Protein AF-A0ABD1XKH4-F1 (afdb_monomer)

pLDDT: mean 70.16, std 17.13, range [32.09, 90.94]

Mean predicted aligned error: 18.14 Å

Radius of gyration: 30.81 Å; Cα contacts (8 Å, |Δi|>4): 41; chains: 1; bounding box: 82×36×64 Å

Solvent-accessible surface area (backbone atoms only — not comparable to full-atom values): 8794 Å² total; per-residue (Å²): 141,78,85,91,74,89,76,90,79,84,90,80,92,75,88,80,77,80,74,85,74,88,71,85,76,79,75,76,72,74,59,66,60,58,50,53,53,51,51,51,54,50,50,54,53,62,67,50,70,68,75,59,82,84,77,83,73,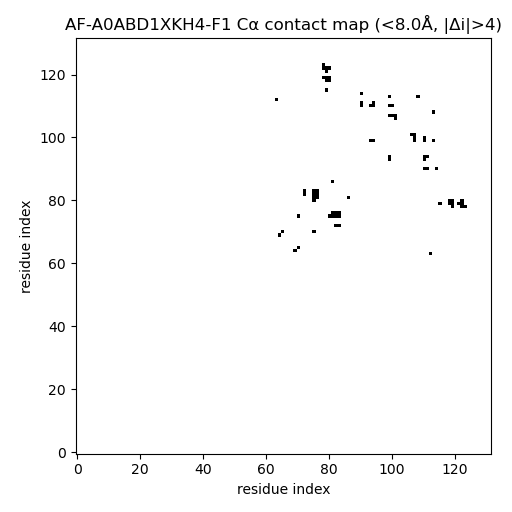78,80,73,65,61,62,55,55,52,59,73,75,67,58,52,67,69,58,41,28,67,47,44,69,41,51,64,71,57,51,52,54,51,45,71,71,48,69,82,41,65,92,60,54,58,97,54,98,68,70,64,66,58,51,71,55,53,52,51,53,53,33,34,49,60,55,68,49,83,67,83,72,76,83,127

Organism: NCBI:txid41844

Structure (mmCIF, N/CA/C/O backbone):
data_AF-A0ABD1XKH4-F1
#
_entry.id   AF-A0ABD1XKH4-F1
#
loop_
_atom_site.group_PDB
_atom_site.id
_atom_site.type_symbol
_atom_site.label_atom_id
_atom_site.label_alt_id
_atom_site.label_comp_id
_atom_site.label_asym_id
_atom_site.label_entity_id
_atom_site.label_seq_id
_atom_site.pdbx_PDB_ins_code
_atom_site.Cartn_x
_atom_site.Cartn_y
_atom_site.Cartn_z
_atom_site.occupancy
_atom_site.B_iso_or_equiv
_atom_site.auth_seq_id
_atom_site.auth_comp_id
_atom_site.auth_asym_id
_atom_site.auth_atom_id
_atom_site.pdbx_PDB_model_num
ATOM 1 N N . MET A 1 1 ? 45.376 -16.429 35.093 1.00 32.09 1 MET A N 1
ATOM 2 C CA . MET A 1 1 ? 46.434 -16.094 34.120 1.00 32.09 1 MET A CA 1
ATOM 3 C C . MET A 1 1 ? 45.770 -15.239 33.048 1.00 32.09 1 MET A C 1
ATOM 5 O O . MET A 1 1 ? 44.865 -15.768 32.426 1.00 32.09 1 MET A O 1
ATOM 9 N N . LEU A 1 2 ? 46.018 -13.951 32.821 1.00 33.59 2 LEU A N 1
ATOM 10 C CA . LEU A 1 2 ? 46.829 -12.866 33.406 1.00 33.59 2 LEU A CA 1
ATOM 11 C C . LEU A 1 2 ? 46.088 -11.578 32.963 1.00 33.59 2 LEU A C 1
ATOM 13 O O . LEU A 1 2 ? 45.639 -11.515 31.823 1.00 33.59 2 LEU A O 1
ATOM 17 N N . GLU A 1 3 ? 45.615 -10.740 33.883 1.00 32.72 3 GLU A N 1
ATOM 18 C CA . GLU A 1 3 ? 46.189 -9.424 34.231 1.00 32.72 3 GLU A CA 1
ATOM 19 C C . GLU A 1 3 ? 46.732 -8.587 33.058 1.00 32.72 3 GLU A C 1
ATOM 21 O O . GLU A 1 3 ? 47.757 -8.900 32.456 1.00 32.72 3 GLU A O 1
ATOM 26 N N . TRP A 1 4 ? 46.038 -7.477 32.789 1.00 33.16 4 TRP A N 1
ATOM 27 C CA . TRP A 1 4 ? 46.505 -6.365 31.968 1.00 33.16 4 TRP A CA 1
ATOM 28 C C . TRP A 1 4 ? 47.497 -5.532 32.774 1.00 33.16 4 TRP A C 1
ATOM 30 O O . TRP A 1 4 ? 47.092 -4.757 33.640 1.00 33.16 4 TRP A O 1
ATOM 40 N N . GLN A 1 5 ? 48.786 -5.673 32.481 1.00 42.25 5 GLN A N 1
ATOM 41 C CA . GLN A 1 5 ? 49.821 -4.851 33.090 1.00 42.25 5 GLN A CA 1
ATOM 42 C C . GLN A 1 5 ? 50.342 -3.829 32.079 1.00 42.25 5 GLN A C 1
ATOM 44 O O . GLN A 1 5 ? 50.871 -4.181 31.025 1.00 42.25 5 GLN A O 1
ATOM 49 N N . LEU A 1 6 ? 50.157 -2.554 32.432 1.00 46.53 6 LEU A N 1
ATOM 50 C CA . LEU A 1 6 ? 50.874 -1.407 31.884 1.00 46.53 6 LEU A CA 1
ATOM 51 C C . LEU A 1 6 ? 52.376 -1.702 31.80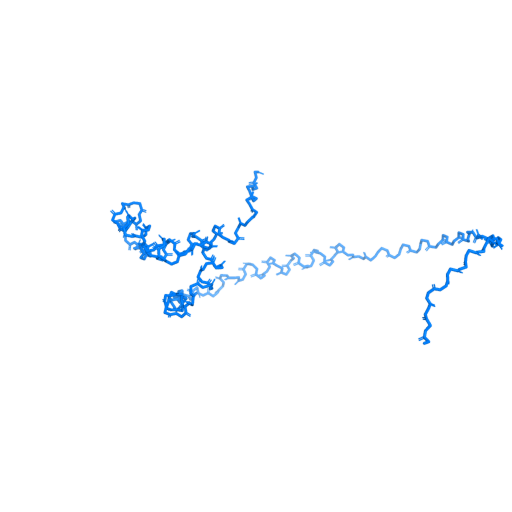3 1.00 46.53 6 LEU A C 1
ATOM 53 O O . LEU A 1 6 ? 52.969 -2.087 32.809 1.00 46.53 6 LEU A O 1
ATOM 57 N N . MET A 1 7 ? 52.991 -1.350 30.679 1.00 35.06 7 MET A N 1
ATOM 58 C CA . MET A 1 7 ? 54.350 -0.817 30.666 1.00 35.06 7 MET A CA 1
ATOM 59 C C . MET A 1 7 ? 54.443 0.262 29.589 1.00 35.06 7 MET A C 1
ATOM 61 O O . MET A 1 7 ? 54.476 -0.013 28.393 1.00 35.06 7 MET A O 1
ATOM 65 N N . ASP A 1 8 ? 54.437 1.502 30.069 1.00 47.75 8 ASP A N 1
ATOM 66 C CA . ASP A 1 8 ? 55.145 2.619 29.461 1.00 47.75 8 ASP A CA 1
ATOM 67 C C . ASP A 1 8 ? 56.619 2.223 29.292 1.00 47.75 8 ASP A C 1
ATOM 69 O O . ASP A 1 8 ? 57.221 1.695 30.231 1.00 47.75 8 ASP A O 1
ATOM 73 N N . ASN A 1 9 ? 57.179 2.428 28.101 1.00 39.22 9 ASN A N 1
ATOM 74 C CA . ASN A 1 9 ? 58.610 2.652 27.963 1.00 39.22 9 ASN A CA 1
ATOM 75 C C . ASN A 1 9 ? 58.933 3.339 26.635 1.00 39.22 9 ASN A C 1
ATOM 77 O O . ASN A 1 9 ? 58.731 2.809 25.543 1.00 39.22 9 ASN A O 1
ATOM 81 N N . SER A 1 10 ? 59.457 4.542 26.811 1.00 44.28 10 SER A N 1
ATOM 82 C CA . SER A 1 10 ? 60.024 5.447 25.829 1.00 44.28 10 SER A CA 1
ATOM 83 C C . SER A 1 10 ? 61.190 4.862 25.020 1.00 44.28 10 SER A C 1
ATOM 85 O O . SER A 1 10 ? 62.006 4.103 25.536 1.00 44.28 10 SER A O 1
ATOM 87 N N . ASP A 1 11 ? 61.297 5.415 23.809 1.00 41.78 11 ASP A N 1
ATOM 88 C CA . ASP A 1 11 ? 62.507 5.712 23.033 1.00 41.78 11 ASP A CA 1
ATOM 89 C C . ASP A 1 11 ? 63.213 4.582 22.263 1.00 41.78 11 ASP A C 1
ATOM 91 O O . ASP A 1 11 ? 63.741 3.634 22.839 1.00 41.78 11 ASP A O 1
ATOM 95 N N . SER A 1 12 ? 63.281 4.747 20.935 1.00 41.53 12 SER A N 1
ATOM 96 C CA . SER A 1 12 ? 64.468 4.497 20.097 1.00 41.53 12 SER A CA 1
ATOM 97 C C . SER A 1 12 ? 64.142 4.806 18.634 1.00 41.53 12 SER A C 1
ATOM 99 O O . SER A 1 12 ? 63.347 4.121 17.989 1.00 41.53 12 SER A O 1
ATOM 101 N N . GLY A 1 13 ? 64.758 5.865 18.112 1.00 48.59 13 GLY A N 1
ATOM 102 C CA . GLY A 1 13 ? 64.567 6.348 16.750 1.00 48.59 13 GLY A CA 1
ATOM 103 C C . GLY A 1 13 ? 64.861 5.315 15.658 1.00 48.59 13 GLY A C 1
ATOM 104 O O . GLY A 1 13 ? 65.896 4.653 15.651 1.00 48.59 13 GLY A O 1
ATOM 105 N N . ALA A 1 14 ? 63.974 5.267 14.667 1.00 41.44 14 ALA A N 1
ATOM 106 C CA . ALA A 1 14 ? 64.242 4.679 13.364 1.00 41.44 14 ALA A CA 1
ATOM 107 C C . ALA A 1 14 ? 63.986 5.750 12.298 1.00 41.44 14 ALA A C 1
ATOM 109 O O . ALA A 1 14 ? 62.858 6.185 12.077 1.00 41.44 14 ALA A O 1
ATOM 110 N N . SER A 1 15 ? 65.073 6.209 11.677 1.00 44.88 15 SER A N 1
ATOM 111 C CA . SER A 1 15 ? 65.072 7.126 10.540 1.00 44.88 15 SER A CA 1
ATOM 112 C C . SER A 1 15 ? 64.290 6.504 9.380 1.00 44.88 15 SER A C 1
ATOM 114 O O . SER A 1 15 ? 64.755 5.557 8.743 1.00 44.88 15 SER A O 1
ATOM 116 N N . LEU A 1 16 ? 63.083 7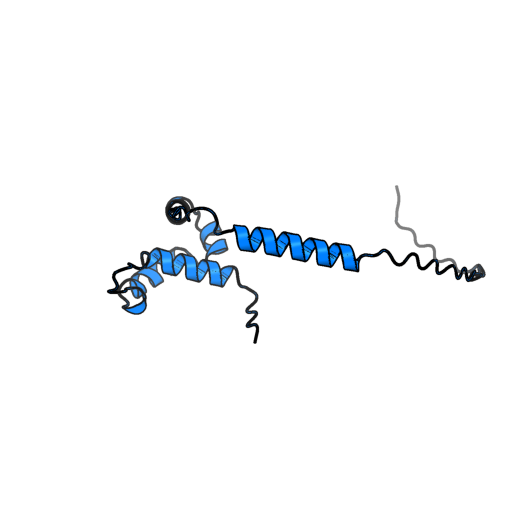.012 9.119 1.00 40.78 16 LEU A N 1
ATOM 117 C CA . LEU A 1 16 ? 62.306 6.647 7.939 1.00 40.78 16 LEU A CA 1
ATOM 118 C C . LEU A 1 16 ? 62.883 7.393 6.737 1.00 40.78 16 LEU A C 1
ATOM 120 O O . LEU A 1 16 ? 62.514 8.526 6.432 1.00 40.78 16 LEU A O 1
ATOM 124 N N . HIS A 1 17 ? 63.823 6.738 6.064 1.00 42.69 17 HIS A N 1
ATOM 125 C CA . HIS A 1 17 ? 64.302 7.146 4.754 1.00 42.69 17 HIS A CA 1
ATOM 126 C C . HIS A 1 17 ? 63.126 7.020 3.771 1.00 42.69 17 HIS A C 1
ATOM 128 O O . HIS A 1 17 ? 62.825 5.926 3.291 1.00 42.69 17 HIS A O 1
ATOM 134 N N . TYR A 1 18 ? 62.434 8.129 3.495 1.00 37.16 18 TYR A N 1
ATOM 135 C CA . TYR A 1 18 ? 61.480 8.197 2.391 1.00 37.16 18 TYR A CA 1
ATOM 136 C C . TYR A 1 18 ? 62.263 7.949 1.103 1.00 37.16 18 TYR A C 1
ATOM 138 O O . TYR A 1 18 ? 63.102 8.749 0.688 1.00 37.16 18 TYR A O 1
ATOM 146 N N . ARG A 1 19 ? 62.068 6.765 0.525 1.00 42.53 19 ARG A N 1
ATOM 147 C CA . ARG A 1 19 ? 62.609 6.411 -0.779 1.00 42.53 19 ARG A CA 1
ATOM 148 C C . ARG A 1 19 ? 61.548 6.799 -1.795 1.00 42.53 19 ARG A C 1
ATOM 150 O O . ARG A 1 19 ? 60.610 6.042 -2.032 1.00 42.53 19 ARG A O 1
ATOM 157 N N . ASP A 1 20 ? 61.705 7.990 -2.361 1.00 51.06 20 ASP A N 1
ATOM 158 C CA . ASP A 1 20 ? 60.981 8.399 -3.556 1.00 51.06 20 ASP A CA 1
ATOM 159 C C . ASP A 1 20 ? 61.268 7.380 -4.661 1.00 51.06 20 ASP A C 1
ATOM 161 O O . ASP A 1 20 ? 62.359 7.326 -5.229 1.00 51.06 20 ASP A O 1
ATOM 165 N N . THR A 1 21 ? 60.283 6.538 -4.953 1.00 51.12 21 THR A N 1
ATOM 166 C CA . THR A 1 21 ? 60.220 5.820 -6.223 1.00 51.12 21 THR A CA 1
ATOM 167 C C . THR A 1 21 ? 59.039 6.381 -6.983 1.00 51.12 21 THR A C 1
ATOM 169 O O . THR A 1 21 ? 57.947 5.829 -7.039 1.00 51.12 21 THR A O 1
ATOM 172 N N . ASN A 1 22 ? 59.301 7.549 -7.565 1.00 55.84 22 ASN A N 1
ATOM 173 C CA . ASN A 1 22 ? 58.613 8.000 -8.754 1.00 55.84 22 ASN A CA 1
ATOM 174 C C . ASN A 1 22 ? 58.814 6.941 -9.850 1.00 55.84 22 ASN A C 1
ATOM 176 O O . ASN A 1 22 ? 59.827 6.934 -10.543 1.00 55.84 22 ASN A O 1
ATOM 180 N N . SER A 1 23 ? 57.854 6.033 -9.978 1.00 53.69 23 SER A N 1
ATOM 181 C CA . SER A 1 23 ? 57.609 5.289 -11.208 1.00 53.69 23 SER A CA 1
ATOM 182 C C . SER A 1 23 ? 56.132 5.448 -11.520 1.00 53.69 23 SER A C 1
ATOM 184 O O . SER A 1 23 ? 55.329 4.541 -11.323 1.00 53.69 23 SER A O 1
ATOM 186 N N . SER A 1 24 ? 55.769 6.656 -11.955 1.00 52.38 24 SER A N 1
ATOM 187 C CA . SER A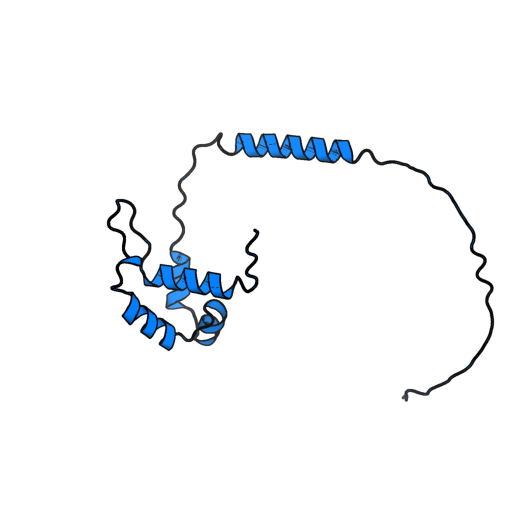 1 24 ? 54.515 6.900 -12.659 1.00 52.38 24 SER A CA 1
ATOM 188 C C . SER A 1 24 ? 54.608 6.210 -14.022 1.00 52.38 24 SER A C 1
ATOM 190 O O . SER A 1 24 ? 54.903 6.828 -15.041 1.00 52.38 24 SER A O 1
ATOM 192 N N . SER A 1 25 ? 54.410 4.894 -14.019 1.00 55.19 25 SER A N 1
ATOM 193 C CA . SER A 1 25 ? 54.010 4.166 -15.213 1.00 55.19 25 SER A CA 1
ATOM 194 C C . SER A 1 25 ? 52.550 4.526 -15.440 1.00 55.19 25 SER A C 1
ATOM 196 O O . SER A 1 25 ? 51.650 3.971 -14.813 1.00 55.19 25 SER A O 1
ATOM 198 N N . LYS A 1 26 ? 52.328 5.559 -16.253 1.00 55.28 26 LYS A N 1
ATOM 199 C CA . LYS A 1 26 ? 51.018 5.865 -16.815 1.00 55.28 26 LYS A CA 1
ATOM 200 C C . LYS A 1 26 ? 50.698 4.819 -17.874 1.00 55.28 26 LYS A C 1
ATOM 202 O O . LYS A 1 26 ? 50.804 5.087 -19.065 1.00 55.28 26 LYS A O 1
ATOM 207 N N . ASP A 1 27 ? 50.321 3.634 -17.421 1.00 56.25 27 ASP A N 1
ATOM 208 C CA . ASP A 1 27 ? 49.446 2.788 -18.214 1.00 56.25 27 ASP A CA 1
ATOM 209 C C . ASP A 1 27 ? 48.040 3.356 -17.985 1.00 56.25 27 ASP A C 1
ATOM 211 O O . ASP A 1 27 ? 47.310 2.934 -17.088 1.00 56.25 27 ASP A O 1
ATOM 215 N N . GLU A 1 28 ? 47.724 4.438 -18.704 1.00 57.88 28 GLU A N 1
ATOM 216 C CA . GLU A 1 28 ? 46.356 4.944 -18.805 1.00 57.88 28 GLU A CA 1
ATOM 217 C C . GLU A 1 28 ? 45.560 3.861 -19.533 1.00 57.88 28 GLU A C 1
ATOM 219 O O . GLU A 1 28 ? 45.607 3.728 -20.753 1.00 57.88 28 GLU A O 1
ATOM 224 N N . VAL A 1 29 ? 44.938 2.992 -18.734 1.00 58.72 29 VAL A N 1
ATOM 225 C CA . VAL A 1 29 ? 43.962 2.011 -19.191 1.00 58.72 29 VAL A CA 1
ATOM 226 C C . VAL A 1 29 ? 42.868 2.791 -19.906 1.00 58.72 29 VAL A C 1
ATOM 228 O O . VAL A 1 29 ? 42.343 3.764 -19.366 1.00 58.72 29 VAL A O 1
ATOM 231 N N . ASP A 1 30 ? 42.584 2.361 -21.125 1.00 60.03 30 ASP A N 1
ATOM 232 C CA . ASP A 1 30 ? 41.628 2.900 -22.087 1.00 60.03 30 ASP A CA 1
ATOM 233 C C . ASP A 1 30 ? 40.168 2.709 -21.613 1.00 60.03 30 ASP A C 1
ATOM 235 O O . ASP A 1 30 ? 39.337 2.120 -22.295 1.00 60.03 30 ASP A O 1
ATOM 239 N N . SER A 1 31 ? 39.870 3.148 -20.385 1.00 59.97 31 SER A N 1
ATOM 240 C CA . SER A 1 31 ? 38.581 2.975 -19.700 1.00 59.97 31 SER A CA 1
ATOM 241 C C . SER A 1 31 ? 37.452 3.801 -20.317 1.00 59.97 31 SER A C 1
ATOM 243 O O . SER A 1 31 ? 36.289 3.545 -20.013 1.00 59.97 31 SER A O 1
ATOM 245 N N . ASP A 1 32 ? 37.771 4.800 -21.145 1.00 62.38 32 ASP A N 1
ATOM 246 C CA . ASP A 1 32 ? 36.759 5.608 -21.835 1.00 62.38 32 ASP A CA 1
ATOM 247 C C . ASP A 1 32 ? 36.042 4.775 -22.914 1.00 62.38 32 ASP A C 1
ATOM 249 O O . ASP A 1 32 ? 34.819 4.850 -23.028 1.00 62.38 32 ASP A O 1
ATOM 253 N N . ASN A 1 33 ? 36.764 3.885 -23.609 1.00 67.69 33 ASN A N 1
ATOM 254 C CA . ASN A 1 33 ? 36.179 2.977 -24.602 1.00 67.69 33 ASN A CA 1
ATOM 255 C C . ASN A 1 33 ? 35.237 1.939 -23.964 1.00 67.69 33 ASN A C 1
ATOM 257 O O . ASN A 1 33 ? 34.180 1.648 -24.517 1.00 67.69 33 ASN A O 1
ATOM 261 N N . ASP A 1 34 ? 35.548 1.450 -22.758 1.00 75.88 34 ASP A N 1
ATOM 262 C CA . ASP A 1 34 ? 34.682 0.509 -22.027 1.00 75.88 34 ASP A CA 1
ATOM 263 C C . ASP A 1 34 ? 33.343 1.148 -21.597 1.00 75.88 34 ASP A C 1
ATOM 265 O O . ASP A 1 34 ? 32.311 0.473 -21.509 1.00 75.88 34 ASP A O 1
ATOM 269 N N . ILE A 1 35 ? 33.346 2.454 -21.303 1.00 78.62 35 ILE A N 1
ATOM 270 C CA . ILE A 1 35 ? 32.142 3.209 -20.921 1.00 78.62 35 ILE A CA 1
ATOM 271 C C . ILE A 1 35 ? 31.264 3.469 -22.146 1.00 78.62 35 ILE A C 1
ATOM 273 O O . ILE A 1 35 ? 30.042 3.309 -22.058 1.00 78.62 35 ILE A O 1
ATOM 277 N N . ASP A 1 36 ? 31.873 3.835 -23.272 1.00 82.88 36 ASP A N 1
ATOM 278 C CA . ASP A 1 36 ? 31.169 4.062 -24.533 1.00 82.88 36 ASP A CA 1
ATOM 279 C C . ASP A 1 36 ? 30.546 2.762 -25.067 1.00 82.88 36 ASP A C 1
ATOM 281 O O . ASP A 1 36 ? 29.357 2.743 -25.408 1.00 82.88 36 ASP A O 1
ATOM 285 N N . ASP A 1 37 ? 31.280 1.648 -25.005 1.00 85.62 37 ASP A N 1
ATOM 286 C CA . ASP A 1 37 ? 30.772 0.315 -25.347 1.00 85.62 37 ASP A CA 1
ATOM 287 C C . ASP A 1 37 ? 29.589 -0.087 -24.445 1.00 85.62 37 ASP A C 1
ATOM 289 O O . ASP A 1 37 ? 28.561 -0.596 -24.910 1.00 85.62 37 ASP A O 1
ATOM 293 N N . LEU A 1 38 ? 29.676 0.178 -23.135 1.00 88.44 38 LEU A N 1
ATOM 294 C CA . LEU A 1 38 ? 28.584 -0.091 -22.195 1.00 88.44 38 LEU A CA 1
ATOM 295 C C . LEU A 1 38 ? 27.337 0.756 -22.500 1.00 88.44 38 LEU A C 1
ATOM 297 O O . LEU A 1 38 ? 26.205 0.266 -22.385 1.00 88.44 38 LEU A O 1
ATOM 301 N N . PHE A 1 39 ? 27.529 2.016 -22.894 1.00 88.44 39 PHE A N 1
ATOM 302 C CA . PHE A 1 39 ? 26.443 2.917 -23.268 1.00 88.44 39 PHE A CA 1
ATOM 303 C C . PHE A 1 39 ? 25.753 2.456 -24.558 1.00 88.44 39 PHE A C 1
ATOM 305 O O . PHE A 1 39 ? 24.519 2.470 -24.640 1.00 88.44 39 PHE A O 1
ATOM 312 N N . GLU A 1 40 ? 26.526 1.975 -25.534 1.00 90.12 40 GLU A N 1
ATOM 313 C CA . GLU A 1 40 ? 26.015 1.404 -26.779 1.00 90.12 40 GLU A CA 1
ATOM 314 C C . GLU A 1 40 ? 25.165 0.150 -26.519 1.00 90.12 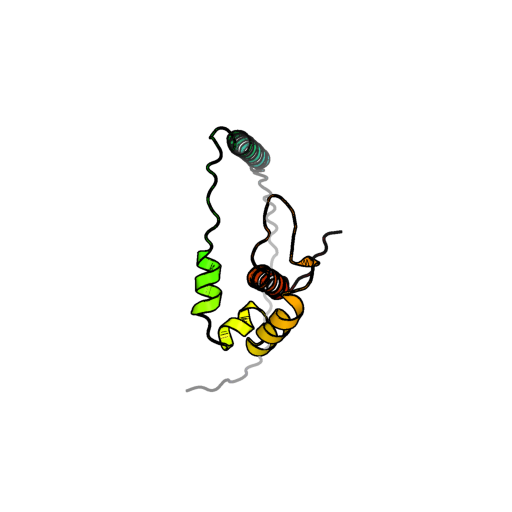40 GLU A C 1
ATOM 316 O O . GLU A 1 40 ? 24.017 0.067 -26.977 1.00 90.12 40 GLU A O 1
ATOM 321 N N . VAL A 1 41 ? 25.652 -0.789 -25.699 1.00 88.94 41 VAL A N 1
ATOM 322 C CA . VAL A 1 41 ? 24.879 -1.985 -25.321 1.00 88.94 41 VAL A CA 1
ATOM 323 C C . VAL A 1 41 ? 23.590 -1.601 -24.589 1.00 88.94 41 VAL A C 1
ATOM 325 O O . VAL A 1 41 ? 22.518 -2.147 -24.875 1.00 88.94 41 VAL A O 1
ATOM 328 N N . TRP A 1 42 ? 23.644 -0.633 -23.672 1.00 87.31 42 TRP A N 1
ATOM 329 C CA . TRP A 1 42 ? 22.456 -0.170 -22.955 1.00 87.31 42 TRP A CA 1
ATOM 330 C C . TRP A 1 42 ? 21.419 0.471 -23.886 1.00 87.31 42 TRP A C 1
ATOM 332 O O . TRP A 1 42 ? 20.215 0.225 -23.729 1.00 87.31 42 TRP A O 1
ATOM 342 N N . ALA A 1 43 ? 21.865 1.254 -24.870 1.00 87.62 43 ALA A N 1
ATOM 343 C CA . ALA A 1 43 ? 21.002 1.857 -25.880 1.00 87.62 43 ALA A CA 1
ATOM 344 C C . ALA A 1 43 ? 20.323 0.787 -26.749 1.00 87.62 43 ALA A C 1
ATOM 346 O O . ALA A 1 43 ? 19.109 0.852 -26.967 1.00 87.62 43 ALA A O 1
ATOM 347 N N . MET A 1 44 ? 21.060 -0.248 -27.166 1.00 87.19 44 MET A N 1
ATOM 348 C CA . MET A 1 44 ? 20.506 -1.380 -27.917 1.00 87.19 44 MET A CA 1
ATOM 349 C C . MET A 1 44 ? 19.462 -2.165 -27.107 1.00 87.19 44 MET A C 1
ATOM 351 O O . MET A 1 44 ? 18.374 -2.465 -27.609 1.00 87.19 44 MET A O 1
ATOM 355 N N . VAL A 1 45 ? 19.737 -2.462 -25.833 1.00 85.38 45 VAL A N 1
ATOM 356 C CA . VAL A 1 45 ? 18.797 -3.168 -24.940 1.00 85.38 45 VAL A CA 1
ATOM 357 C C . VAL A 1 45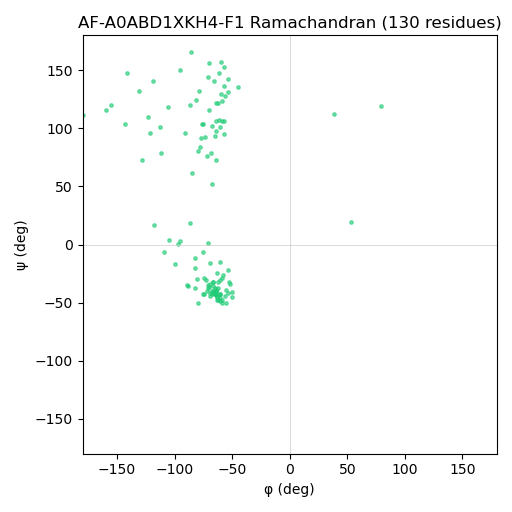 ? 17.559 -2.313 -24.650 1.00 85.38 45 VAL A C 1
ATOM 359 O O . VAL A 1 45 ? 16.427 -2.798 -24.629 1.00 85.38 45 VAL A O 1
ATOM 362 N N . SER A 1 46 ? 17.743 -1.010 -24.452 1.00 82.56 46 SER A N 1
ATOM 363 C CA . SER A 1 46 ? 16.637 -0.090 -24.181 1.00 82.56 46 SER A CA 1
ATOM 364 C C . SER A 1 46 ? 15.756 0.138 -25.412 1.00 82.56 46 SER A C 1
ATOM 366 O O . SER A 1 46 ? 14.538 0.235 -25.260 1.00 82.56 46 SER A O 1
ATOM 368 N N . GLY A 1 47 ? 16.335 0.147 -26.617 1.00 82.25 47 GLY A N 1
ATOM 369 C CA . GLY A 1 47 ? 15.600 0.208 -27.884 1.00 82.25 47 GLY A CA 1
ATOM 370 C C . GLY A 1 47 ? 14.879 -1.095 -28.241 1.00 82.25 47 GLY A C 1
ATOM 371 O O . GLY A 1 47 ? 13.799 -1.061 -28.826 1.00 82.25 47 GLY A O 1
ATOM 372 N N . SER A 1 48 ? 15.423 -2.245 -27.831 1.00 79.81 48 SER A N 1
ATOM 373 C CA . SER A 1 48 ? 14.801 -3.561 -28.043 1.00 79.81 48 SER A CA 1
ATOM 374 C C . SER A 1 48 ? 13.729 -3.925 -27.005 1.00 79.81 48 SER A C 1
ATOM 376 O O . SER A 1 48 ? 12.933 -4.832 -27.236 1.00 79.81 48 SER A O 1
ATOM 378 N N . ARG A 1 49 ? 13.620 -3.162 -25.907 1.00 67.25 49 ARG A N 1
ATOM 379 C CA . ARG A 1 49 ? 12.631 -3.339 -24.821 1.00 67.25 49 ARG A CA 1
ATOM 380 C C . ARG A 1 49 ? 11.169 -3.390 -25.288 1.00 67.25 49 ARG A C 1
ATOM 382 O O . ARG A 1 49 ? 10.317 -3.889 -24.559 1.00 67.25 49 ARG A O 1
ATOM 389 N N . TYR A 1 50 ? 10.868 -2.846 -26.466 1.00 71.31 50 TYR A N 1
ATOM 390 C CA . TYR A 1 50 ? 9.515 -2.794 -27.029 1.00 71.31 50 TYR A CA 1
ATOM 391 C C . TYR A 1 50 ? 9.369 -3.555 -28.354 1.00 71.31 50 TYR A C 1
ATOM 393 O O . TYR A 1 50 ? 8.413 -3.312 -29.084 1.00 71.31 50 TYR A O 1
ATOM 401 N N . VAL A 1 51 ? 10.312 -4.446 -28.681 1.00 79.50 51 VAL A N 1
ATOM 402 C CA . VAL A 1 51 ? 10.247 -5.286 -29.894 1.00 79.50 51 VAL A CA 1
ATOM 403 C C . VAL A 1 51 ? 9.221 -6.413 -29.743 1.00 79.50 51 VAL A C 1
ATOM 405 O O . VAL A 1 51 ? 8.608 -6.818 -30.727 1.00 79.50 51 VAL A O 1
ATOM 408 N N . GLU A 1 52 ? 8.982 -6.875 -28.516 1.00 77.81 52 GLU A N 1
ATOM 409 C CA . GLU A 1 52 ? 7.921 -7.834 -28.199 1.00 77.81 52 GLU A CA 1
ATOM 410 C C . GLU A 1 52 ? 6.643 -7.129 -27.720 1.00 77.81 52 GLU A C 1
ATOM 412 O O . GLU A 1 52 ? 6.683 -6.058 -27.103 1.00 77.81 52 GLU A O 1
ATOM 417 N N . GLU A 1 53 ? 5.488 -7.747 -27.992 1.00 77.31 53 GLU A N 1
ATOM 418 C CA . GLU A 1 53 ? 4.200 -7.274 -27.489 1.00 77.31 53 GLU A CA 1
ATOM 419 C C . GLU A 1 53 ? 4.216 -7.259 -25.956 1.00 77.31 53 GLU A C 1
ATOM 421 O O . GLU A 1 53 ? 4.558 -8.246 -25.300 1.00 77.31 53 GLU A O 1
ATOM 426 N N . ARG A 1 54 ? 3.827 -6.125 -25.361 1.00 71.19 54 ARG A N 1
ATOM 427 C CA . ARG A 1 54 ? 3.719 -6.023 -23.907 1.00 71.19 54 ARG A CA 1
ATOM 428 C C . ARG A 1 54 ? 2.634 -6.973 -23.412 1.00 71.19 54 ARG A C 1
ATOM 430 O O . ARG A 1 54 ? 1.445 -6.679 -23.522 1.00 71.19 54 ARG A O 1
ATOM 437 N N . VAL A 1 55 ? 3.047 -8.066 -22.784 1.00 75.31 55 VAL A N 1
ATOM 438 C CA . VAL A 1 55 ? 2.129 -8.930 -22.047 1.00 75.31 55 VAL A CA 1
ATOM 439 C C . VAL A 1 55 ? 1.676 -8.177 -20.801 1.00 75.31 55 VAL A C 1
ATOM 441 O O . VAL A 1 55 ? 2.471 -7.844 -19.919 1.00 75.31 55 VAL A O 1
ATOM 444 N N . TRP A 1 56 ? 0.381 -7.883 -20.726 1.00 66.06 56 TRP A N 1
ATOM 445 C CA . TRP A 1 56 ? -0.217 -7.305 -19.531 1.00 66.06 56 TRP A CA 1
ATOM 446 C C . TRP A 1 56 ? -0.184 -8.337 -18.409 1.00 66.06 56 TRP A C 1
ATOM 448 O O . TRP A 1 56 ? -0.998 -9.258 -18.367 1.00 66.06 56 TRP A O 1
ATOM 458 N N . PHE A 1 57 ? 0.758 -8.184 -17.484 1.00 66.06 57 PHE A N 1
ATOM 459 C CA . PHE A 1 57 ? 0.756 -8.977 -16.266 1.00 66.06 57 PHE A CA 1
ATOM 460 C C . PHE A 1 57 ? -0.217 -8.353 -15.265 1.00 66.06 57 PHE A C 1
ATOM 462 O O . PHE A 1 57 ? -0.102 -7.174 -14.915 1.00 66.06 57 PHE A O 1
ATOM 469 N N . GLN A 1 58 ? -1.182 -9.141 -14.794 1.00 61.28 58 GLN A N 1
ATOM 470 C CA . GLN A 1 58 ? -2.043 -8.721 -13.694 1.00 61.28 58 GLN A CA 1
ATOM 471 C C . GLN A 1 58 ? -1.171 -8.554 -12.450 1.00 61.28 58 GLN A C 1
ATOM 473 O O . GLN A 1 58 ? -0.497 -9.493 -12.027 1.00 61.28 58 GLN A O 1
ATOM 478 N N . ARG A 1 59 ? -1.153 -7.356 -11.856 1.00 64.31 59 ARG A N 1
ATOM 479 C CA . ARG A 1 59 ? -0.477 -7.178 -10.567 1.00 64.31 59 ARG A CA 1
ATOM 480 C C . ARG A 1 59 ? -1.177 -8.062 -9.542 1.00 64.31 59 ARG A C 1
ATOM 482 O O . ARG A 1 59 ? -2.376 -7.919 -9.325 1.00 64.31 59 ARG A O 1
ATOM 489 N N . SER A 1 60 ? -0.428 -8.975 -8.928 1.00 69.88 60 SER A N 1
ATOM 490 C CA . SER A 1 60 ? -0.972 -9.919 -7.957 1.00 69.88 60 SER A CA 1
ATOM 491 C C . SER A 1 60 ? -1.611 -9.175 -6.784 1.00 69.88 60 SER A C 1
ATOM 493 O O . SER A 1 60 ? -0.938 -8.412 -6.087 1.00 69.88 60 SER A O 1
ATOM 495 N N . THR A 1 61 ? -2.886 -9.446 -6.521 1.00 67.88 61 THR A N 1
ATOM 496 C CA . THR A 1 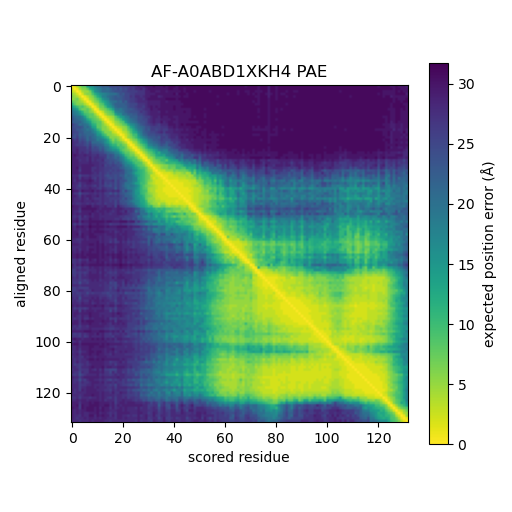61 ? -3.581 -9.008 -5.303 1.00 67.88 61 THR A CA 1
ATOM 497 C C . THR A 1 61 ? -3.190 -9.834 -4.079 1.00 67.88 61 THR A C 1
ATOM 499 O O . THR A 1 61 ? -3.554 -9.460 -2.967 1.00 67.88 61 THR A O 1
ATOM 502 N N . GLU A 1 62 ? -2.405 -10.906 -4.256 1.00 68.31 62 GLU A N 1
ATOM 503 C CA . GLU A 1 62 ? -1.915 -11.775 -3.175 1.00 68.31 62 GLU A CA 1
ATOM 504 C C . GLU A 1 62 ? -1.236 -11.007 -2.040 1.00 68.31 62 GLU A C 1
ATOM 506 O O . GLU A 1 62 ? -1.338 -11.396 -0.878 1.00 68.31 62 GLU A O 1
ATOM 511 N N . PHE A 1 63 ? -0.553 -9.902 -2.358 1.00 68.88 63 PHE A N 1
ATOM 512 C CA . PHE A 1 63 ? 0.035 -9.037 -1.341 1.00 68.88 63 PHE A CA 1
ATOM 513 C C . PHE A 1 63 ? -1.015 -8.613 -0.306 1.00 68.88 63 PHE A C 1
ATOM 515 O O . PHE A 1 63 ? -0.743 -8.671 0.886 1.00 68.88 63 PHE A O 1
ATOM 522 N N . MET A 1 64 ? -2.231 -8.274 -0.741 1.00 66.00 64 MET A N 1
ATOM 523 C CA . MET A 1 64 ? -3.318 -7.848 0.142 1.00 66.00 64 MET A CA 1
ATOM 524 C C . MET A 1 64 ? -3.808 -8.989 1.028 1.00 66.00 64 MET A C 1
ATOM 526 O O . MET A 1 64 ? -4.013 -8.790 2.221 1.00 66.00 64 MET A O 1
ATOM 530 N N . GLU A 1 65 ? -3.957 -10.191 0.475 1.00 64.25 65 GLU A N 1
ATOM 531 C CA . GLU A 1 65 ? -4.359 -11.372 1.247 1.00 64.25 65 GLU A CA 1
ATOM 532 C C . GLU A 1 65 ? -3.326 -11.689 2.331 1.00 64.25 65 GLU A C 1
ATOM 534 O O . GLU A 1 65 ? -3.676 -11.890 3.495 1.00 64.25 65 GLU A O 1
ATOM 539 N N . ARG A 1 66 ? -2.036 -11.620 1.985 1.00 62.84 66 ARG A N 1
ATOM 540 C CA . ARG A 1 66 ? -0.942 -11.780 2.951 1.00 62.84 66 ARG A CA 1
ATOM 541 C C . ARG A 1 66 ? -0.928 -10.662 3.995 1.00 62.84 66 ARG A C 1
ATOM 543 O O . ARG A 1 66 ? -0.675 -10.943 5.164 1.00 62.84 66 ARG A O 1
ATOM 550 N N . PHE A 1 67 ? -1.239 -9.429 3.597 1.00 65.06 67 PHE A N 1
ATOM 551 C CA . PHE A 1 67 ? -1.262 -8.264 4.480 1.00 65.06 67 PHE A CA 1
ATOM 552 C C . PHE A 1 67 ? -2.408 -8.316 5.501 1.00 65.06 67 PHE A C 1
ATOM 554 O O . PHE A 1 67 ? -2.203 -8.044 6.684 1.00 65.06 67 PHE A O 1
ATOM 561 N N . PHE A 1 68 ? -3.619 -8.683 5.065 1.00 63.91 68 PHE A N 1
ATOM 562 C CA . PHE A 1 68 ? -4.812 -8.679 5.917 1.00 63.91 68 PHE A CA 1
ATOM 563 C C . PHE A 1 68 ? -4.941 -9.919 6.798 1.00 63.91 68 PHE A C 1
ATOM 565 O O . PHE A 1 68 ? -5.388 -9.797 7.942 1.00 63.91 68 PHE A O 1
ATOM 572 N N . ILE A 1 69 ? -4.564 -11.093 6.286 1.00 59.81 69 ILE A N 1
ATOM 573 C CA . ILE A 1 69 ? -4.825 -12.369 6.964 1.00 59.81 69 ILE A CA 1
ATOM 574 C C . ILE A 1 69 ? -3.691 -12.744 7.929 1.00 59.81 69 ILE A C 1
ATOM 576 O O . ILE A 1 69 ? -3.970 -13.274 9.001 1.00 59.81 69 ILE A O 1
ATOM 580 N N . ASN A 1 70 ? -2.427 -12.438 7.606 1.00 62.34 70 ASN A N 1
ATOM 581 C CA . ASN A 1 70 ? -1.289 -13.102 8.262 1.00 62.34 70 ASN A CA 1
ATOM 582 C C . ASN A 1 70 ? -0.465 -12.247 9.237 1.00 62.34 70 ASN A C 1
ATOM 584 O O . ASN A 1 70 ? 0.427 -12.783 9.893 1.00 62.34 70 ASN A O 1
ATOM 588 N N . TYR A 1 71 ? -0.713 -10.942 9.363 1.00 63.50 71 TYR A N 1
ATOM 589 C CA . TYR A 1 71 ? 0.135 -10.096 10.207 1.00 63.50 71 TYR A CA 1
ATOM 590 C C . TYR A 1 71 ? -0.315 -10.076 11.680 1.00 63.50 71 TYR A C 1
ATOM 592 O O . TYR A 1 71 ? -1.420 -9.634 12.010 1.00 63.50 71 TYR A O 1
ATOM 600 N N . LEU A 1 72 ? 0.586 -10.518 12.567 1.00 62.44 72 LEU A N 1
ATOM 601 C CA . LEU A 1 72 ? 0.552 -10.233 14.006 1.00 62.44 72 LEU A CA 1
ATOM 602 C C . LEU A 1 72 ? 0.655 -8.713 14.231 1.00 62.44 72 LEU A C 1
ATOM 604 O O . LEU A 1 72 ? 1.337 -8.017 13.476 1.00 62.44 72 LEU A O 1
ATOM 608 N N . ASP A 1 73 ? 0.019 -8.196 15.287 1.00 70.38 73 ASP A N 1
ATOM 609 C CA . ASP A 1 73 ? -0.018 -6.753 15.597 1.00 70.38 73 ASP A CA 1
ATOM 610 C C . ASP A 1 73 ? 1.383 -6.109 15.653 1.00 70.38 73 ASP A C 1
ATOM 612 O O . ASP A 1 73 ? 1.556 -4.955 15.257 1.00 70.38 73 ASP A O 1
ATOM 616 N N . SER A 1 74 ? 2.400 -6.865 16.083 1.00 71.88 74 SER A N 1
ATOM 617 C CA . SER A 1 74 ? 3.800 -6.425 16.115 1.00 71.88 74 SER A CA 1
ATOM 618 C C . SER A 1 74 ? 4.353 -6.127 14.722 1.00 71.88 74 SER A C 1
ATOM 620 O O . SER A 1 74 ? 4.935 -5.068 14.491 1.00 71.88 74 SER A O 1
ATOM 622 N N . SER A 1 75 ? 4.136 -7.035 13.776 1.00 74.69 75 SER A N 1
ATOM 623 C CA . SER A 1 75 ? 4.583 -6.883 12.399 1.00 74.69 75 SER A CA 1
ATOM 624 C C . SER A 1 75 ? 3.782 -5.779 11.693 1.00 74.69 75 SER A C 1
ATOM 626 O O . SER A 1 75 ? 4.333 -5.037 10.884 1.00 74.69 75 SER A O 1
ATOM 628 N N . PHE A 1 76 ? 2.496 -5.609 12.033 1.00 79.50 76 PHE A N 1
ATOM 629 C CA . PHE A 1 76 ? 1.636 -4.585 11.423 1.00 79.50 76 PHE A CA 1
ATOM 630 C C . PHE A 1 76 ? 2.141 -3.185 11.781 1.00 79.50 76 PHE A C 1
ATOM 632 O O . PHE A 1 76 ? 2.258 -2.310 10.923 1.00 79.50 76 PHE A O 1
ATOM 639 N N . ARG A 1 77 ? 2.539 -3.007 13.045 1.00 83.12 77 ARG A N 1
ATOM 640 C CA . ARG A 1 77 ? 3.167 -1.779 13.528 1.00 83.12 77 ARG A CA 1
ATOM 641 C C . ARG A 1 77 ? 4.547 -1.540 12.917 1.00 83.12 77 ARG A C 1
ATOM 643 O O . ARG A 1 77 ? 4.920 -0.389 12.736 1.00 83.12 77 ARG A O 1
ATOM 650 N N . GLN A 1 78 ? 5.310 -2.583 12.597 1.00 80.50 78 GLN A N 1
ATOM 651 C CA . GLN A 1 78 ? 6.607 -2.416 11.937 1.00 80.50 78 GLN A CA 1
ATOM 652 C C . GLN A 1 78 ? 6.454 -1.868 10.514 1.00 80.50 78 GLN A C 1
ATOM 654 O O . GLN A 1 78 ? 7.206 -0.980 10.130 1.00 80.50 78 GLN A O 1
ATOM 659 N N . VAL A 1 79 ? 5.465 -2.366 9.771 1.00 77.19 79 VAL A N 1
ATOM 660 C CA . VAL A 1 79 ? 5.243 -1.999 8.366 1.00 77.19 79 VAL A CA 1
ATOM 661 C C . VAL A 1 79 ? 4.521 -0.656 8.239 1.00 77.19 79 VAL A C 1
ATOM 663 O O . VAL A 1 79 ? 4.992 0.244 7.559 1.00 77.19 79 VAL A O 1
ATOM 666 N N . LEU A 1 80 ? 3.405 -0.473 8.949 1.00 80.69 80 LEU A N 1
ATOM 667 C CA . LEU A 1 80 ? 2.567 0.728 8.809 1.00 80.69 80 LEU A CA 1
ATOM 668 C C . LEU A 1 80 ? 2.844 1.805 9.855 1.00 80.69 80 LEU A C 1
ATOM 670 O O . LEU A 1 80 ? 2.146 2.818 9.886 1.00 80.69 80 LEU A O 1
ATOM 674 N N . ARG A 1 81 ? 3.793 1.560 10.769 1.00 83.81 81 ARG A N 1
ATOM 675 C CA . ARG A 1 81 ? 4.130 2.447 11.899 1.00 83.81 81 ARG A CA 1
ATOM 676 C C . ARG A 1 81 ? 2.926 2.826 12.775 1.00 83.81 81 ARG A C 1
ATOM 678 O O . ARG A 1 81 ? 2.984 3.780 13.544 1.00 83.81 81 ARG A O 1
ATOM 685 N N . MET A 1 82 ? 1.844 2.048 12.705 1.00 84.06 82 MET A N 1
ATOM 686 C CA . MET A 1 82 ? 0.579 2.300 13.392 1.00 84.06 82 MET A CA 1
ATOM 687 C C . MET A 1 82 ? -0.027 0.994 13.910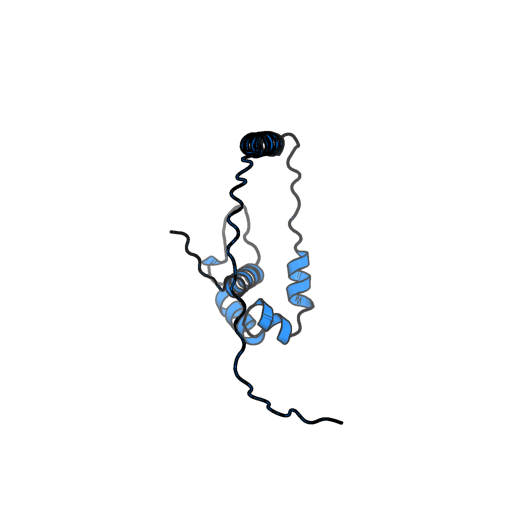 1.00 84.06 82 MET A C 1
ATOM 689 O O . MET A 1 82 ? 0.099 -0.052 13.283 1.00 84.06 82 MET A O 1
ATOM 693 N N . ASP A 1 83 ? -0.729 1.064 15.041 1.00 86.94 83 ASP A N 1
ATOM 694 C CA . ASP A 1 83 ? -1.467 -0.075 15.586 1.00 86.94 83 ASP A CA 1
ATOM 695 C C . ASP A 1 83 ? -2.704 -0.414 14.741 1.00 86.94 83 ASP A C 1
ATOM 697 O O . ASP A 1 83 ? -3.438 0.471 14.285 1.00 86.94 83 ASP A O 1
ATOM 701 N N . LYS A 1 84 ? -3.018 -1.709 14.628 1.00 84.25 84 LYS A N 1
ATOM 702 C CA . LYS A 1 84 ? -4.162 -2.222 13.854 1.00 84.25 84 LYS A CA 1
ATOM 703 C C . LYS A 1 84 ? -5.496 -1.602 14.271 1.00 84.25 84 LYS A C 1
ATOM 705 O O . LYS A 1 84 ? -6.322 -1.255 13.431 1.00 84.25 84 LYS A O 1
ATOM 710 N N . ARG A 1 85 ? -5.708 -1.389 15.574 1.00 86.75 85 ARG A N 1
ATOM 711 C CA . ARG A 1 85 ? -6.931 -0.750 16.087 1.00 86.75 85 ARG A CA 1
ATOM 712 C C . ARG A 1 85 ? -7.069 0.700 15.625 1.00 86.75 85 ARG A C 1
ATOM 714 O O . ARG A 1 85 ? -8.176 1.141 15.325 1.00 86.75 85 ARG A O 1
ATOM 721 N N . THR A 1 86 ? -5.967 1.441 15.593 1.00 87.50 86 THR A N 1
ATOM 722 C CA . THR A 1 86 ? -5.958 2.835 15.137 1.00 87.50 86 THR A CA 1
ATOM 723 C C . THR A 1 86 ? -6.157 2.892 13.628 1.00 87.50 86 THR A C 1
ATOM 725 O O . THR A 1 86 ? -6.971 3.686 13.165 1.00 87.50 86 THR A O 1
ATOM 728 N N . PHE A 1 87 ? -5.537 1.972 12.883 1.00 88.31 87 PHE A N 1
ATOM 729 C CA . PHE A 1 87 ? -5.779 1.811 11.451 1.00 88.31 87 PHE A CA 1
ATOM 730 C C . PHE A 1 87 ? -7.260 1.599 11.134 1.00 88.31 87 PHE A C 1
ATOM 732 O O . PHE A 1 87 ? -7.820 2.328 10.323 1.00 88.31 87 PHE A O 1
ATOM 739 N N . LEU A 1 88 ? -7.919 0.656 11.815 1.00 88.00 88 LEU A N 1
ATOM 740 C CA . LEU A 1 88 ? -9.338 0.364 11.591 1.00 88.00 88 LEU A CA 1
ATOM 741 C C . LEU A 1 88 ? -10.241 1.564 11.906 1.00 88.00 88 LEU A C 1
ATOM 743 O O . LEU A 1 88 ? -11.201 1.809 11.183 1.00 88.00 88 LEU A O 1
ATOM 747 N N . LYS A 1 89 ? -9.921 2.348 12.944 1.00 90.19 89 LYS A N 1
ATOM 748 C CA . LYS A 1 89 ? -10.645 3.595 13.245 1.00 90.19 89 LYS A CA 1
ATOM 749 C C . LYS A 1 89 ? -10.464 4.646 12.151 1.00 90.19 89 LYS A C 1
ATOM 751 O O . LYS A 1 89 ? -11.422 5.328 11.804 1.00 90.19 89 LYS A O 1
ATOM 756 N N . SER A 1 90 ? -9.249 4.807 11.634 1.00 88.00 90 SER A N 1
ATOM 757 C CA . SER A 1 90 ? -8.976 5.734 10.531 1.00 88.00 90 SER A CA 1
ATOM 758 C C . SER A 1 90 ? -9.687 5.291 9.258 1.00 88.00 90 SER A C 1
ATOM 760 O O . SER A 1 90 ? -10.312 6.109 8.592 1.00 88.00 90 SER A O 1
ATOM 762 N N . LEU A 1 91 ? -9.660 3.991 8.970 1.00 89.81 91 LEU A N 1
ATOM 763 C CA . LEU A 1 91 ? -10.363 3.402 7.844 1.00 89.81 91 LEU A CA 1
ATOM 764 C C . LEU A 1 91 ? -11.869 3.663 7.926 1.00 89.81 91 LEU A C 1
ATOM 766 O O . LEU A 1 91 ? -12.444 4.126 6.952 1.00 89.81 91 LEU A O 1
ATOM 770 N N . ASP A 1 92 ? -12.499 3.438 9.081 1.00 90.94 92 ASP A N 1
ATOM 771 C CA . ASP A 1 92 ? -13.941 3.659 9.244 1.00 90.94 92 ASP A CA 1
ATOM 772 C C . ASP A 1 92 ? -14.354 5.121 9.003 1.00 90.94 92 ASP A C 1
ATOM 774 O O . ASP A 1 92 ? -15.439 5.384 8.495 1.00 90.94 92 ASP A O 1
ATOM 778 N N . ARG A 1 93 ? -13.461 6.074 9.296 1.00 90.06 93 ARG A N 1
ATOM 779 C CA . ARG A 1 93 ? -13.682 7.507 9.044 1.00 90.06 93 ARG A CA 1
ATOM 780 C C . ARG A 1 93 ? -13.432 7.921 7.595 1.00 90.06 93 ARG A C 1
ATOM 782 O O . ARG A 1 93 ? -14.003 8.908 7.146 1.00 90.06 93 ARG A O 1
ATOM 789 N N . LEU A 1 94 ? -12.533 7.228 6.901 1.00 87.88 94 LEU A N 1
ATOM 790 C CA . LEU A 1 94 ? -12.075 7.591 5.556 1.00 87.88 94 LEU A CA 1
ATOM 791 C C . LEU A 1 94 ? -12.767 6.784 4.453 1.00 87.88 94 LEU A C 1
ATOM 793 O O . LEU A 1 94 ? -12.734 7.205 3.299 1.00 87.88 94 LEU A O 1
ATOM 797 N N . LYS A 1 95 ? -13.416 5.663 4.794 1.00 87.94 95 LYS A N 1
ATOM 798 C CA . LYS A 1 95 ? -14.042 4.737 3.838 1.00 87.94 95 LYS A CA 1
ATOM 799 C C . LYS A 1 95 ? -15.096 5.378 2.940 1.00 87.94 95 LYS A C 1
ATOM 801 O O . LYS A 1 95 ? -15.293 4.862 1.856 1.00 87.94 95 LYS A O 1
ATOM 806 N N . ASP A 1 96 ? -15.741 6.459 3.380 1.00 89.12 96 ASP A N 1
ATOM 807 C CA . ASP A 1 96 ? -16.816 7.143 2.645 1.00 89.12 96 ASP A CA 1
ATOM 808 C C . ASP A 1 96 ? -16.338 8.467 2.017 1.00 89.12 96 ASP A C 1
ATOM 810 O O . ASP A 1 96 ? -17.123 9.228 1.451 1.00 89.12 96 ASP A O 1
ATOM 814 N N . HIS A 1 97 ? -15.046 8.792 2.133 1.00 89.50 97 HIS A N 1
ATOM 815 C CA . HIS A 1 97 ? -14.523 10.066 1.655 1.00 89.50 97 HIS A CA 1
ATOM 816 C C . HIS A 1 97 ? -14.331 10.038 0.134 1.00 89.50 97 HIS A C 1
ATOM 818 O O . HIS A 1 97 ? -13.709 9.125 -0.414 1.00 89.50 97 HIS A O 1
ATOM 824 N N . SER A 1 98 ? -14.813 11.071 -0.560 1.00 87.69 98 SER A N 1
ATOM 825 C CA . SER A 1 98 ? -14.819 11.136 -2.030 1.00 87.69 98 SER A CA 1
ATOM 826 C C . SER A 1 98 ? -13.430 11.027 -2.660 1.00 87.69 98 SER A C 1
ATOM 828 O O . SER A 1 98 ? -13.310 10.505 -3.754 1.00 87.69 98 SER A O 1
ATOM 830 N N . ILE A 1 99 ? -12.369 11.452 -1.968 1.00 87.88 99 ILE A N 1
ATOM 831 C CA . ILE A 1 99 ? -10.992 11.403 -2.503 1.00 87.88 99 ILE A CA 1
ATOM 832 C C . ILE A 1 99 ? -10.486 9.983 -2.784 1.00 87.88 99 ILE A C 1
ATOM 834 O O . ILE A 1 99 ? -9.567 9.825 -3.582 1.00 87.88 99 ILE A O 1
ATOM 838 N N . PHE A 1 100 ? -11.041 8.972 -2.105 1.00 86.75 100 PHE A N 1
ATOM 839 C CA . PHE A 1 100 ? -10.653 7.570 -2.292 1.00 86.75 100 PHE A CA 1
ATOM 840 C C . PHE A 1 100 ? -11.557 6.836 -3.286 1.00 86.75 100 PHE A C 1
ATOM 842 O O . PHE A 1 100 ? -11.390 5.630 -3.480 1.00 86.75 100 PHE A O 1
ATOM 849 N N . HIS A 1 101 ? -12.511 7.552 -3.885 1.00 87.88 101 HIS A N 1
ATOM 850 C CA . HIS A 1 101 ? -13.421 7.038 -4.891 1.00 87.88 101 HIS A CA 1
ATOM 851 C C . HIS A 1 101 ? -13.224 7.815 -6.183 1.00 87.88 101 HIS A C 1
ATOM 853 O O . HIS A 1 101 ? -13.051 9.032 -6.196 1.00 87.88 101 HIS A O 1
ATOM 859 N N . ASN A 1 102 ? -13.274 7.096 -7.293 1.00 86.88 102 ASN A N 1
ATOM 860 C CA . ASN A 1 102 ? -13.203 7.691 -8.609 1.00 86.88 102 ASN A CA 1
ATOM 861 C C . ASN A 1 102 ? -14.332 7.124 -9.462 1.00 86.88 102 ASN A C 1
ATOM 863 O O . ASN A 1 102 ? -14.492 5.910 -9.542 1.00 86.88 102 ASN A O 1
ATOM 867 N N . GLU A 1 103 ? -15.047 8.014 -10.141 1.00 80.69 103 GLU A N 1
ATOM 868 C CA . GLU A 1 103 ? -16.145 7.704 -11.063 1.00 80.69 103 GLU A CA 1
ATOM 869 C C . GLU A 1 103 ? -15.643 7.427 -12.498 1.00 80.69 103 GLU A C 1
ATOM 871 O O . GLU A 1 103 ? -16.389 7.540 -13.470 1.00 80.69 103 GLU A O 1
ATOM 876 N N . SER A 1 104 ? -14.353 7.120 -12.672 1.00 84.94 104 SER A N 1
ATOM 877 C CA . SER A 1 104 ? -13.768 6.871 -13.995 1.00 84.94 104 SER A CA 1
ATOM 878 C C . SER A 1 104 ? -13.924 5.423 -14.464 1.00 84.94 104 SER A C 1
ATOM 880 O O . SER A 1 104 ? -14.152 4.506 -13.679 1.00 84.94 104 SER A O 1
ATOM 882 N N . SER A 1 105 ? -13.679 5.203 -15.758 1.00 84.56 105 SER A N 1
ATOM 883 C CA . SER A 1 105 ? -13.628 3.874 -16.383 1.00 84.56 105 SER A CA 1
ATOM 884 C C . SER A 1 105 ? -12.545 2.946 -15.819 1.00 84.56 105 SER A C 1
ATOM 886 O O . SER A 1 105 ? -12.597 1.741 -16.056 1.00 84.56 105 SER A O 1
ATOM 888 N N . HIS A 1 106 ? -11.576 3.489 -15.078 1.00 82.88 106 HIS A N 1
ATOM 889 C CA . HIS A 1 106 ? -10.527 2.731 -14.407 1.00 82.88 106 HIS A CA 1
ATOM 890 C C . HIS A 1 106 ? -10.725 2.851 -12.888 1.00 82.88 106 HIS A C 1
ATOM 892 O O . HIS A 1 106 ? -10.382 3.888 -12.305 1.00 82.88 106 HIS A O 1
ATOM 898 N N . PRO A 1 107 ? -11.303 1.829 -12.233 1.00 82.00 107 PRO A N 1
ATOM 899 C CA . PRO A 1 107 ? -11.608 1.900 -10.812 1.00 82.00 107 PRO A CA 1
ATOM 900 C C . PRO A 1 107 ? -10.323 1.979 -9.984 1.00 82.00 107 PRO A C 1
ATOM 902 O O . PRO A 1 107 ? -9.326 1.312 -10.272 1.00 82.00 107 PRO A O 1
ATOM 905 N N . GLN A 1 108 ? -10.352 2.794 -8.931 1.00 86.62 108 GLN A N 1
ATOM 906 C CA . GLN A 1 108 ? -9.284 2.810 -7.936 1.00 86.62 108 GLN A CA 1
ATOM 907 C C . GLN A 1 108 ? -9.308 1.518 -7.106 1.00 86.62 108 GLN A C 1
ATOM 909 O O . GLN A 1 108 ? -10.338 0.858 -6.968 1.00 86.62 108 GLN A O 1
ATOM 914 N N . ALA A 1 109 ? -8.159 1.161 -6.527 1.00 85.00 109 ALA A N 1
ATOM 915 C CA . ALA A 1 109 ? -8.083 0.053 -5.577 1.00 85.00 109 ALA A CA 1
ATOM 916 C C . ALA A 1 109 ? -9.003 0.311 -4.363 1.00 85.00 109 ALA A C 1
ATOM 918 O O . ALA A 1 109 ? -9.277 1.470 -4.053 1.00 85.00 109 ALA A O 1
ATOM 919 N N . PRO A 1 110 ? -9.451 -0.717 -3.624 1.00 87.38 110 PRO A N 1
ATOM 920 C CA . PRO A 1 110 ? -10.262 -0.507 -2.426 1.00 87.38 110 PRO A CA 1
ATOM 921 C C . PRO A 1 110 ? -9.583 0.451 -1.430 1.00 87.38 110 PRO A C 1
ATOM 923 O O . PRO A 1 110 ? -8.368 0.383 -1.246 1.00 87.38 110 PRO A O 1
ATOM 926 N N . VAL A 1 111 ? -10.353 1.311 -0.752 1.00 87.69 111 VAL A N 1
ATOM 927 C CA . VAL A 1 111 ? -9.840 2.365 0.162 1.00 87.69 111 VAL A CA 1
ATOM 928 C C . VAL A 1 111 ? -8.837 1.821 1.183 1.00 87.69 111 VAL A C 1
ATOM 930 O O . VAL A 1 111 ? -7.788 2.405 1.445 1.00 87.69 111 VAL A O 1
ATOM 933 N N . VAL A 1 112 ? -9.144 0.639 1.708 1.00 86.38 112 VAL A N 1
ATOM 934 C CA . VAL A 1 112 ? -8.304 -0.145 2.612 1.00 86.38 112 VAL A CA 1
ATOM 935 C C . VAL A 1 112 ? -6.874 -0.314 2.081 1.00 86.38 112 VAL A C 1
ATOM 937 O O . VAL A 1 112 ? -5.902 -0.136 2.809 1.00 86.38 112 VAL A O 1
ATOM 940 N N . VAL A 1 113 ? -6.753 -0.635 0.799 1.00 84.00 113 VAL A N 1
ATOM 941 C CA . VAL A 1 113 ? -5.501 -0.928 0.096 1.00 84.00 113 VAL A CA 1
ATOM 942 C C . VAL A 1 113 ? -4.743 0.355 -0.180 1.00 84.00 113 VAL A C 1
ATOM 944 O O . VAL A 1 113 ? -3.537 0.412 0.041 1.00 84.00 113 VAL A O 1
ATOM 947 N N . GLN A 1 114 ? -5.457 1.395 -0.614 1.00 88.38 114 GLN A N 1
ATOM 948 C CA . GLN A 1 114 ? -4.876 2.718 -0.816 1.00 88.38 114 GLN A CA 1
ATOM 949 C C . GLN A 1 114 ? -4.218 3.217 0.477 1.00 88.38 114 GLN A C 1
ATOM 951 O O . GLN A 1 114 ? -3.083 3.689 0.448 1.00 88.38 114 GLN A O 1
ATOM 956 N N . LEU A 1 115 ? -4.893 3.041 1.618 1.00 87.81 115 LEU A N 1
ATOM 957 C CA . LEU A 1 115 ? -4.385 3.463 2.920 1.00 87.81 115 LEU A CA 1
ATOM 958 C C . LEU A 1 115 ? -3.187 2.624 3.381 1.00 87.81 115 LEU A C 1
ATOM 960 O O . LEU A 1 115 ? -2.217 3.187 3.879 1.00 87.81 115 LEU A O 1
ATOM 964 N N . VAL A 1 116 ? -3.230 1.299 3.192 1.00 85.25 116 VAL A N 1
ATOM 965 C CA . VAL A 1 116 ? -2.087 0.417 3.486 1.00 85.25 116 VAL A CA 1
ATOM 966 C C . VAL A 1 116 ? -0.865 0.833 2.675 1.00 85.25 116 VAL A C 1
ATOM 968 O O . VAL A 1 116 ? 0.189 1.048 3.255 1.00 85.25 116 VAL A O 1
ATOM 971 N N . VAL A 1 117 ? -1.004 1.005 1.358 1.00 83.75 117 VAL A N 1
ATOM 972 C CA . VAL A 1 117 ? 0.117 1.381 0.482 1.00 83.75 117 VAL A CA 1
ATOM 973 C C . VAL A 1 117 ? 0.652 2.771 0.824 1.00 83.75 117 VAL A C 1
ATOM 975 O O . VAL A 1 117 ? 1.862 2.978 0.811 1.00 83.75 117 VAL A O 1
ATOM 978 N N . ALA A 1 118 ? -0.223 3.728 1.137 1.00 86.06 118 ALA A N 1
ATOM 979 C CA . ALA A 1 118 ? 0.196 5.072 1.520 1.00 86.06 118 ALA A CA 1
ATOM 980 C C . ALA A 1 118 ? 1.011 5.068 2.821 1.00 86.06 118 ALA A C 1
ATOM 982 O O . ALA A 1 118 ? 2.057 5.707 2.893 1.00 86.06 118 ALA A O 1
ATOM 983 N N . LEU A 1 119 ? 0.549 4.334 3.833 1.00 86.06 119 LEU A N 1
ATOM 984 C CA . LEU A 1 119 ? 1.225 4.224 5.125 1.00 86.06 119 LEU A CA 1
ATOM 985 C C . LEU A 1 119 ? 2.513 3.400 5.050 1.00 86.06 119 LEU A C 1
ATOM 987 O O . LEU A 1 119 ? 3.487 3.759 5.699 1.00 86.06 119 LEU A O 1
ATOM 991 N N . ASP A 1 120 ? 2.526 2.333 4.255 1.00 83.56 120 ASP A N 1
ATOM 992 C CA . ASP A 1 120 ? 3.716 1.523 3.984 1.00 83.56 120 ASP A CA 1
ATOM 993 C C . ASP A 1 120 ? 4.814 2.376 3.338 1.00 83.56 120 ASP A C 1
ATOM 995 O O . ASP A 1 120 ? 5.931 2.448 3.845 1.00 83.56 120 ASP A O 1
ATOM 999 N N . ARG A 1 121 ? 4.465 3.145 2.297 1.00 82.56 121 ARG A N 1
ATOM 1000 C CA . ARG A 1 121 ? 5.385 4.102 1.667 1.00 82.56 121 ARG A CA 1
ATOM 1001 C C . ARG A 1 121 ? 5.856 5.172 2.644 1.00 82.56 121 ARG A C 1
ATOM 1003 O O . ARG A 1 121 ? 7.050 5.419 2.728 1.00 82.56 121 ARG A O 1
ATOM 1010 N N . LEU A 1 122 ? 4.946 5.765 3.416 1.00 78.88 122 LEU A N 1
ATOM 1011 C CA . LEU A 1 122 ? 5.303 6.775 4.415 1.00 78.88 122 LEU A CA 1
ATOM 1012 C C . LEU A 1 122 ? 6.222 6.213 5.516 1.00 78.88 122 LEU A C 1
ATOM 1014 O O . LEU A 1 122 ? 7.052 6.940 6.048 1.00 78.88 122 LEU A O 1
ATOM 1018 N N . GLY A 1 123 ? 6.074 4.932 5.865 1.00 71.19 123 GLY A N 1
ATOM 1019 C CA . GLY A 1 123 ? 6.890 4.249 6.870 1.00 71.19 123 GLY A CA 1
ATOM 1020 C C . GLY A 1 123 ? 8.243 3.739 6.360 1.00 71.19 123 GLY A C 1
ATOM 1021 O O . GLY A 1 123 ? 9.132 3.491 7.181 1.00 71.19 123 GLY A O 1
ATOM 1022 N N . HIS A 1 124 ? 8.385 3.569 5.043 1.00 67.44 124 HIS A N 1
ATOM 1023 C CA . HIS A 1 124 ? 9.623 3.189 4.356 1.00 67.44 124 HIS A CA 1
ATOM 1024 C C . HIS A 1 124 ? 10.469 4.405 3.946 1.00 67.44 124 HIS A C 1
ATOM 1026 O O . HIS A 1 124 ? 11.697 4.346 3.997 1.00 67.44 124 HIS A O 1
ATOM 1032 N N . GLU A 1 125 ? 9.829 5.508 3.565 1.00 61.53 125 GLU A N 1
ATOM 1033 C CA . GLU A 1 125 ? 10.468 6.75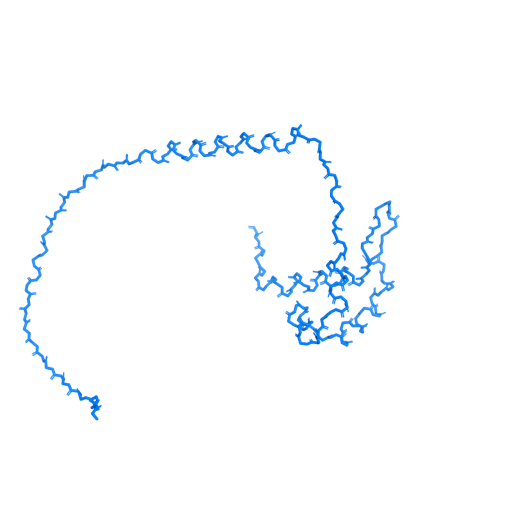4 3.131 1.00 61.53 125 GLU A CA 1
ATOM 1034 C C . GLU A 1 125 ? 10.815 7.637 4.351 1.00 61.53 125 GLU A C 1
ATOM 1036 O O . GLU A 1 125 ? 10.328 8.756 4.494 1.00 61.53 125 GLU A O 1
ATOM 1041 N N . GLU A 1 126 ? 11.670 7.152 5.261 1.00 53.56 126 GLU A N 1
ATOM 1042 C CA . GLU A 1 126 ? 12.225 7.986 6.351 1.00 53.56 126 GLU A CA 1
ATOM 1043 C C . GLU A 1 126 ? 13.251 9.028 5.861 1.00 53.56 126 GLU A C 1
ATOM 1045 O O . GLU A 1 126 ? 13.750 9.817 6.657 1.00 53.56 126 GLU A O 1
ATOM 1050 N N . ASN A 1 127 ? 13.513 9.109 4.554 1.00 56.38 127 ASN A N 1
ATOM 1051 C CA . ASN A 1 127 ? 14.246 10.213 3.949 1.00 56.38 127 ASN A CA 1
ATOM 1052 C C . ASN A 1 127 ? 13.376 10.877 2.886 1.00 56.38 127 ASN A C 1
ATOM 1054 O O . ASN A 1 127 ? 13.358 10.459 1.732 1.00 56.38 127 ASN A O 1
ATOM 1058 N N . GLY A 1 128 ? 12.701 11.955 3.286 1.00 54.16 128 GLY A N 1
ATOM 1059 C CA . GLY A 1 128 ? 12.110 12.931 2.379 1.00 54.16 128 GLY A CA 1
ATOM 1060 C C . GLY A 1 128 ? 13.190 13.642 1.568 1.00 54.16 128 GLY A C 1
ATOM 1061 O O . GLY A 1 128 ? 13.483 14.811 1.805 1.00 54.16 128 GLY A O 1
ATOM 1062 N N . VAL A 1 129 ? 13.791 12.944 0.606 1.00 51.88 129 VAL A N 1
ATOM 1063 C CA . VAL A 1 129 ? 14.531 13.600 -0.465 1.00 51.88 129 VAL A CA 1
ATOM 1064 C C . VAL A 1 129 ? 13.485 14.129 -1.438 1.00 51.88 129 VAL A C 1
ATOM 1066 O O . VAL A 1 129 ? 13.141 13.502 -2.436 1.00 51.88 129 VAL A O 1
ATOM 1069 N N . CYS A 1 130 ? 12.961 15.313 -1.124 1.00 52.16 130 CYS A N 1
ATOM 1070 C CA . CYS A 1 130 ? 12.550 16.231 -2.171 1.00 52.16 130 CYS A CA 1
ATOM 1071 C C . CYS A 1 130 ? 13.820 16.522 -2.975 1.00 52.16 130 CYS A C 1
ATOM 1073 O O . CYS A 1 130 ? 14.693 17.248 -2.505 1.00 52.16 130 CYS A O 1
ATOM 1075 N N . ILE A 1 131 ? 13.977 15.874 -4.126 1.00 51.06 131 ILE A N 1
ATOM 1076 C CA . ILE A 1 131 ? 14.959 16.319 -5.107 1.00 51.06 131 ILE A CA 1
ATOM 1077 C C . ILE A 1 131 ? 14.318 17.557 -5.734 1.00 51.06 131 ILE A C 1
ATOM 1079 O O . ILE A 1 131 ? 13.326 17.431 -6.455 1.00 51.06 131 ILE A O 1
ATOM 1083 N N . GLU A 1 132 ? 14.796 18.731 -5.333 1.00 40.69 132 GLU A N 1
ATOM 1084 C CA . GLU A 1 132 ? 14.481 20.009 -5.977 1.00 40.69 132 GLU A CA 1
ATOM 1085 C C . GLU A 1 132 ? 15.330 20.178 -7.244 1.00 40.69 132 GLU A C 1
ATOM 1087 O O . GLU A 1 132 ? 16.521 19.781 -7.212 1.00 40.69 132 GLU A O 1
#

Foldseek 3Di:
DDDDDDDDDDDDDDDPPPDDPPPPPPPVPPVVVVVVVVVVVVVVCVVCVVVDDDDDDDDDPVVVVCLPPPDDQVVVCLQLVDGPVVLVVVCVVCQPPCVQADPDPDTHDRPSVVNSVVSNCVSVCPDPPPPD

Secondary structure (DSSP, 8-state):
------------------------------HHHHHHHHHHHHHHHHHHTTSS----PPPPTHHHHHHHHH--HHHHHHHHSS-HHHHHHHHHHHTT-GGG---SSSPPPPHHHHHHHHHHHHHH--S-----

Sequence (132 aa):
MLEWQLMDNSDSGASLHYRDTNSSSKDEVDSDNDIDDLFEVWAMVSGSRYVEERVWFQRSTEFMERFFINYLDSSFRQVLRMDKRTFLKSLDRLKDHSIFHNESSHPQAPVVVQLVVALDRLGHEENGVCIE